Protein AF-C7PZH7-F1 (afdb_monomer)

pLDDT: mean 79.0, std 12.93, range [30.8, 89.12]

Foldseek 3Di:
DDQDEAEACEEEEAEEEEEHQEEYEANYEYEYQYEYEYNYEYEYQYEYEYNEAYEHNYEYEYNYEYEYAYEYEEAHYEAHEHYHYHEEYEYAEYEYEYAYEAEYAYEYAEYEYHEHYEHEANYEYNEYEAEEEYEYYYNYHYHHYHYHYHYDYDPHPPPPPPDD

Mean predicted aligned error: 8.9 Å

Structure (mmCIF, N/CA/C/O backbone):
data_AF-C7PZH7-F1
#
_entry.id   AF-C7PZH7-F1
#
loop_
_atom_site.group_PDB
_atom_site.id
_atom_site.type_symbol
_atom_site.label_atom_id
_atom_site.label_alt_id
_atom_site.label_comp_id
_atom_site.label_asym_id
_atom_site.label_entity_id
_atom_site.label_seq_id
_atom_site.pdbx_PDB_ins_code
_atom_site.Cartn_x
_atom_site.Cartn_y
_atom_site.Cartn_z
_atom_site.occupancy
_atom_site.B_iso_or_equiv
_atom_site.auth_seq_id
_atom_site.auth_comp_id
_atom_site.auth_asym_id
_atom_site.auth_atom_id
_atom_site.pdbx_PDB_model_num
ATOM 1 N N . MET A 1 1 ? -2.968 27.936 -6.451 1.00 41.66 1 MET A N 1
ATOM 2 C CA . MET A 1 1 ? -3.391 26.538 -6.700 1.00 41.66 1 MET A CA 1
ATOM 3 C C . MET A 1 1 ? -4.202 26.084 -5.498 1.00 41.66 1 MET A C 1
ATOM 5 O O . MET A 1 1 ? -3.746 26.272 -4.379 1.00 41.66 1 MET A O 1
ATOM 9 N N . SER A 1 2 ? -5.453 25.685 -5.730 1.00 37.72 2 SER A N 1
ATOM 10 C CA . SER A 1 2 ? -6.537 25.690 -4.737 1.00 37.72 2 SER A CA 1
ATOM 11 C C . SER A 1 2 ? -6.243 24.788 -3.532 1.00 37.72 2 SER A C 1
ATOM 13 O O . SER A 1 2 ? -6.152 23.570 -3.671 1.00 37.72 2 SER A O 1
ATOM 15 N N . ARG A 1 3 ? -6.086 25.409 -2.359 1.00 47.81 3 ARG A N 1
ATOM 16 C CA . ARG A 1 3 ? -5.985 24.765 -1.043 1.00 47.81 3 ARG A CA 1
ATOM 17 C C . ARG A 1 3 ? -7.375 24.270 -0.650 1.00 47.81 3 ARG A C 1
ATOM 19 O O . ARG A 1 3 ? -8.141 24.992 -0.018 1.00 47.81 3 ARG A O 1
ATOM 26 N N . ARG A 1 4 ? -7.770 23.107 -1.159 1.00 57.66 4 ARG A N 1
ATOM 27 C CA . ARG A 1 4 ? -9.041 22.478 -0.797 1.00 57.66 4 ARG A CA 1
ATOM 28 C C . ARG A 1 4 ? -8.786 21.052 -0.363 1.00 57.66 4 ARG A C 1
ATOM 30 O O . ARG A 1 4 ? -8.184 20.269 -1.097 1.00 57.66 4 ARG A O 1
ATOM 37 N N . SER A 1 5 ? -9.288 20.733 0.820 1.00 66.81 5 SER A N 1
ATOM 38 C CA . SER A 1 5 ? -9.473 19.363 1.256 1.00 66.81 5 SER A CA 1
ATOM 39 C C . SER A 1 5 ? -10.361 18.624 0.254 1.00 66.81 5 SER A C 1
ATOM 41 O O . SER A 1 5 ? -11.363 19.153 -0.234 1.00 66.81 5 SER A O 1
ATOM 43 N N . VAL A 1 6 ? -9.969 17.402 -0.097 1.00 79.50 6 VAL A N 1
ATOM 44 C CA . VAL A 1 6 ? -10.745 16.560 -1.012 1.00 79.50 6 VAL A CA 1
ATOM 45 C C . VAL A 1 6 ? -11.550 15.578 -0.186 1.00 79.50 6 VAL A C 1
ATOM 47 O O . VAL A 1 6 ? -10.983 14.808 0.585 1.00 79.50 6 VAL A O 1
ATOM 50 N N . LEU A 1 7 ? -12.871 15.609 -0.343 1.00 79.81 7 LEU A N 1
ATOM 51 C CA . LEU A 1 7 ? -13.787 14.657 0.270 1.00 79.81 7 LEU A CA 1
ATOM 52 C C . LEU A 1 7 ? -14.586 13.962 -0.829 1.00 79.81 7 LEU A C 1
ATOM 54 O O . LEU A 1 7 ? -15.381 14.591 -1.523 1.00 79.81 7 LEU A O 1
ATOM 58 N N . CYS A 1 8 ? -14.395 12.654 -0.967 1.00 79.31 8 CYS A N 1
ATOM 59 C CA . CYS A 1 8 ? -15.161 11.836 -1.898 1.00 79.31 8 CYS A CA 1
ATOM 60 C C . CYS A 1 8 ? -15.894 10.734 -1.130 1.00 79.31 8 CYS A C 1
ATOM 62 O O . CYS A 1 8 ? -15.265 9.818 -0.603 1.00 79.31 8 CYS A O 1
ATOM 64 N N . GLY A 1 9 ? -17.226 10.810 -1.064 1.00 75.00 9 GLY A N 1
ATOM 65 C CA . GLY A 1 9 ? -18.054 9.790 -0.403 1.00 75.00 9 GLY A CA 1
ATOM 66 C C . GLY A 1 9 ? -18.329 8.548 -1.262 1.00 75.00 9 GLY A C 1
ATOM 67 O O . GLY A 1 9 ? -18.602 7.484 -0.721 1.00 75.00 9 GLY A O 1
ATOM 68 N N . GLY A 1 10 ? -18.231 8.670 -2.590 1.00 77.75 10 GLY A N 1
ATOM 69 C CA . GLY A 1 10 ? -18.523 7.600 -3.550 1.00 77.75 10 GLY A CA 1
ATOM 70 C C . GLY A 1 10 ? -17.286 7.002 -4.223 1.00 77.75 10 GLY A C 1
ATOM 71 O O . GLY A 1 10 ? -16.144 7.347 -3.908 1.00 77.75 10 GLY A O 1
ATOM 72 N N . ALA A 1 11 ? -17.520 6.101 -5.182 1.00 81.56 11 ALA A N 1
ATOM 73 C CA . ALA A 1 11 ? -16.445 5.537 -5.990 1.00 81.56 11 ALA A CA 1
ATOM 74 C C . ALA A 1 11 ? -15.759 6.635 -6.817 1.00 81.56 11 ALA A C 1
ATOM 76 O O . ALA A 1 11 ? -16.418 7.377 -7.541 1.00 81.56 11 ALA A O 1
ATOM 77 N N . SER A 1 12 ? -14.436 6.730 -6.713 1.00 84.00 12 SER A N 1
ATOM 78 C CA . SER A 1 12 ? -13.643 7.784 -7.347 1.00 84.00 12 SER A CA 1
ATOM 79 C C . SER A 1 12 ? -12.548 7.176 -8.216 1.00 84.00 12 SER A C 1
ATOM 81 O O . SER A 1 12 ? -11.882 6.215 -7.825 1.00 84.00 12 SER A O 1
ATOM 83 N N . ARG A 1 13 ? -12.359 7.716 -9.423 1.00 83.81 13 ARG A N 1
ATOM 84 C CA . ARG A 1 13 ? -11.309 7.276 -10.349 1.00 83.81 13 ARG A CA 1
ATOM 85 C C . ARG A 1 13 ? -10.499 8.474 -10.817 1.00 83.81 13 ARG A C 1
ATOM 87 O O . ARG A 1 13 ? -11.061 9.422 -11.352 1.00 83.81 13 ARG A O 1
ATOM 94 N N . PHE A 1 14 ? -9.185 8.385 -10.661 1.00 82.75 14 PHE A N 1
ATOM 95 C CA . PHE A 1 14 ? -8.230 9.403 -11.077 1.00 82.75 14 PHE A CA 1
ATOM 96 C C . PHE A 1 14 ? -7.272 8.796 -12.106 1.00 82.75 14 PHE A C 1
ATOM 98 O O . PHE A 1 14 ? -6.538 7.846 -11.820 1.00 82.75 14 PHE A O 1
ATOM 105 N N . GLY A 1 15 ? -7.347 9.313 -13.334 1.00 62.91 15 GLY A N 1
ATOM 106 C CA . GLY A 1 15 ? -6.716 8.735 -14.525 1.00 62.91 15 GLY A CA 1
ATOM 107 C C . GLY A 1 15 ? -5.343 9.300 -14.903 1.00 62.91 15 GLY A C 1
ATOM 108 O O . GLY A 1 15 ? -4.768 8.855 -15.890 1.00 62.91 15 GLY A O 1
ATOM 109 N N . SER A 1 16 ? -4.807 10.267 -14.156 1.00 76.75 16 SER A N 1
ATOM 110 C CA . SER A 1 16 ? -3.619 11.051 -14.541 1.00 76.75 16 SER A CA 1
ATOM 111 C C . SER A 1 16 ? -2.827 11.512 -13.312 1.00 76.75 16 SER A C 1
ATOM 113 O O . SER A 1 16 ? -3.164 11.132 -12.188 1.00 76.75 16 SER A O 1
ATOM 115 N N . ALA A 1 17 ? -1.788 12.333 -13.519 1.00 79.12 17 ALA A N 1
ATOM 116 C CA . ALA A 1 17 ? -1.043 12.972 -12.436 1.00 79.12 17 ALA A CA 1
ATOM 117 C C . ALA A 1 17 ? -1.989 13.784 -11.530 1.00 79.12 17 ALA A C 1
ATOM 119 O O . ALA A 1 17 ? -2.565 14.779 -11.966 1.00 79.12 17 ALA A O 1
ATOM 120 N N . SER A 1 18 ? -2.176 13.341 -10.289 1.00 82.75 18 SER A N 1
ATOM 121 C CA . SER A 1 18 ? -3.079 13.957 -9.312 1.00 82.75 18 SER A CA 1
ATOM 122 C C . SER A 1 18 ? -2.276 14.437 -8.108 1.00 82.75 18 SER A C 1
ATOM 124 O O . SER A 1 18 ? -1.480 13.678 -7.561 1.00 82.75 18 SER A O 1
ATOM 126 N N . ARG A 1 19 ? -2.472 15.691 -7.690 1.00 82.31 19 ARG A N 1
ATOM 127 C CA . ARG A 1 19 ? -1.805 16.269 -6.516 1.00 82.31 19 ARG A CA 1
ATOM 128 C C . ARG A 1 19 ? -2.828 16.787 -5.516 1.00 82.31 19 ARG A C 1
ATOM 130 O O . ARG A 1 19 ? -3.710 17.560 -5.884 1.00 82.31 19 ARG A O 1
ATOM 137 N N . PHE A 1 20 ? -2.661 16.408 -4.256 1.00 82.69 20 PHE A N 1
ATOM 138 C CA . PHE A 1 20 ? -3.516 16.805 -3.147 1.00 82.69 20 PHE A CA 1
ATOM 139 C C . PHE A 1 20 ? -2.659 17.428 -2.039 1.00 82.69 20 PHE A C 1
ATOM 141 O O . PHE A 1 20 ? -1.818 16.754 -1.452 1.00 82.69 20 PHE A O 1
ATOM 148 N N . GLY A 1 21 ? -2.825 18.728 -1.782 1.00 72.31 21 GLY A N 1
ATOM 149 C CA . GLY A 1 21 ? -1.894 19.497 -0.940 1.00 72.31 21 GLY A CA 1
ATOM 150 C C . GLY A 1 21 ? -2.185 19.499 0.565 1.00 72.31 21 GLY A C 1
ATOM 151 O O . GLY A 1 21 ? -1.267 19.697 1.350 1.00 72.31 21 GLY A O 1
ATOM 152 N N . GLU A 1 22 ? -3.434 19.280 0.977 1.00 79.06 22 GLU A N 1
ATOM 153 C CA . GLU A 1 22 ? -3.841 19.272 2.391 1.00 79.06 22 GLU A CA 1
ATOM 154 C C . GLU A 1 22 ? -4.405 17.892 2.770 1.00 79.06 22 GLU A C 1
ATOM 156 O O . GLU A 1 22 ? -3.819 16.863 2.436 1.00 79.06 22 GLU A O 1
ATOM 161 N N . ALA A 1 23 ? -5.550 17.844 3.452 1.00 82.75 23 ALA A N 1
ATOM 162 C CA . ALA A 1 23 ? -6.200 16.605 3.834 1.00 82.75 23 ALA A CA 1
ATOM 163 C C . ALA A 1 23 ? -7.041 16.023 2.687 1.00 82.75 23 ALA A C 1
ATOM 165 O O . ALA A 1 23 ? -7.869 16.715 2.090 1.00 82.75 23 ALA A O 1
ATOM 166 N N . SER A 1 24 ? -6.881 14.729 2.424 1.00 85.88 24 SER A N 1
ATOM 167 C CA . SER A 1 24 ? -7.692 13.985 1.454 1.00 85.88 24 SER A CA 1
ATOM 168 C C . SER A 1 24 ? -8.425 12.843 2.140 1.00 85.88 24 SER A C 1
ATOM 170 O O . SER A 1 24 ? -7.816 12.048 2.851 1.00 85.88 24 SER A O 1
ATOM 172 N N . ARG A 1 25 ? -9.738 12.742 1.941 1.00 85.38 25 ARG A N 1
ATOM 173 C CA . ARG A 1 25 ? -10.591 11.695 2.506 1.00 85.38 25 ARG A CA 1
ATOM 174 C C . ARG A 1 25 ? -11.425 11.033 1.415 1.00 85.38 25 ARG A C 1
ATOM 176 O O . ARG A 1 25 ? -12.250 11.675 0.770 1.00 85.38 25 ARG A O 1
ATOM 183 N N . PHE A 1 26 ? -11.261 9.724 1.275 1.00 84.56 26 PHE A N 1
ATOM 184 C CA . PHE A 1 26 ? -12.022 8.887 0.356 1.00 84.56 26 PHE A CA 1
ATOM 185 C C . PHE A 1 26 ? -12.819 7.847 1.151 1.00 84.56 26 PHE A C 1
ATOM 187 O O . PHE A 1 26 ? -12.252 6.935 1.748 1.00 84.56 26 PHE A O 1
ATOM 194 N N . GLY A 1 27 ? -14.140 7.998 1.203 1.00 78.31 27 GLY A N 1
ATOM 195 C CA . GLY A 1 27 ? -15.035 7.059 1.885 1.00 78.31 27 GLY A CA 1
ATOM 196 C C . GLY A 1 27 ? -15.346 5.817 1.047 1.00 78.31 27 GLY A C 1
ATOM 197 O O . GLY A 1 27 ? -15.455 4.723 1.591 1.00 78.31 27 GLY A O 1
ATOM 198 N N . GLY A 1 28 ? -15.446 5.983 -0.275 1.00 80.88 28 GLY A N 1
ATOM 199 C CA . GLY A 1 28 ? -15.766 4.912 -1.219 1.00 80.88 28 GLY A CA 1
ATOM 200 C C . GLY A 1 28 ? -14.545 4.218 -1.825 1.00 80.88 28 GLY A C 1
ATOM 201 O O . GLY A 1 28 ? -13.405 4.416 -1.407 1.00 80.88 28 GLY A O 1
ATOM 202 N N . ALA A 1 29 ? -14.794 3.385 -2.840 1.00 84.44 29 ALA A N 1
ATOM 203 C CA . ALA A 1 29 ? -13.730 2.724 -3.587 1.00 84.44 29 ALA A CA 1
ATOM 204 C C . ALA A 1 29 ? -12.953 3.731 -4.450 1.00 84.44 29 ALA A C 1
ATOM 206 O O . ALA A 1 29 ? -13.534 4.383 -5.318 1.00 84.44 29 ALA A O 1
ATOM 207 N N . SER A 1 30 ? -11.639 3.816 -4.266 1.00 86.56 30 SER A N 1
ATOM 208 C CA . SER A 1 30 ? -10.789 4.769 -4.983 1.00 86.56 30 SER A CA 1
ATOM 209 C C . SER A 1 30 ? -9.786 4.061 -5.876 1.00 86.56 30 SER A C 1
ATOM 211 O O . SER A 1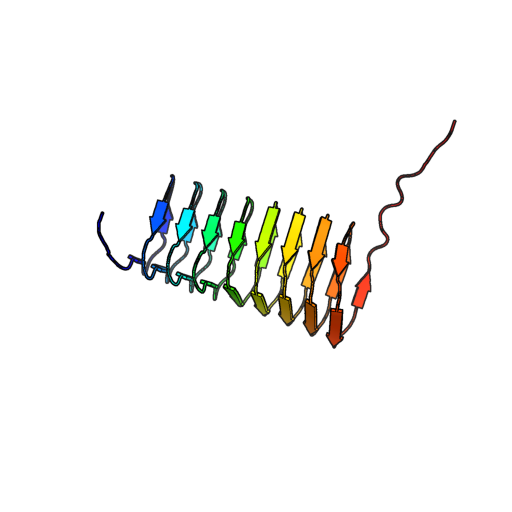 30 ? -9.097 3.130 -5.458 1.00 86.56 30 SER A O 1
ATOM 213 N N . ARG A 1 31 ? -9.664 4.510 -7.126 1.00 87.38 31 ARG A N 1
ATOM 214 C CA . ARG A 1 31 ? -8.652 4.008 -8.057 1.00 87.38 31 ARG A CA 1
ATOM 215 C C . ARG A 1 31 ? -7.827 5.145 -8.638 1.00 87.38 31 ARG A C 1
ATOM 217 O O . ARG A 1 31 ? -8.369 6.035 -9.282 1.00 87.38 31 ARG A O 1
ATOM 224 N N . PHE A 1 32 ? -6.517 5.027 -8.496 1.00 86.12 32 PHE A N 1
ATOM 225 C CA . PHE A 1 32 ? -5.520 5.920 -9.066 1.00 86.12 32 PHE A CA 1
ATOM 226 C C . PHE A 1 32 ? -4.685 5.122 -10.065 1.00 86.12 32 PHE A C 1
ATOM 228 O O . PHE A 1 32 ? -4.038 4.145 -9.689 1.00 86.12 32 PHE A O 1
ATOM 235 N N . SER A 1 33 ? -4.738 5.470 -11.349 1.00 82.31 33 SER A N 1
ATOM 236 C CA . SER A 1 33 ? -3.943 4.797 -12.390 1.00 82.31 33 SER A CA 1
ATOM 237 C C . SER A 1 33 ? -2.724 5.596 -12.851 1.00 82.31 33 SER A C 1
ATOM 239 O O . SER A 1 33 ? -1.896 5.035 -13.558 1.00 82.31 33 SER A O 1
ATOM 241 N N . GLY A 1 34 ? -2.598 6.863 -12.443 1.00 82.50 34 GLY A N 1
ATOM 242 C CA . GLY A 1 34 ? -1.454 7.731 -12.739 1.00 82.50 34 GLY A CA 1
ATOM 243 C C . GLY A 1 34 ? -0.594 8.048 -11.513 1.00 82.50 34 GLY A C 1
ATOM 244 O O . GLY A 1 34 ? -0.807 7.497 -10.430 1.00 82.50 34 GLY A O 1
ATOM 245 N N . ALA A 1 35 ? 0.370 8.957 -11.693 1.00 84.06 35 ALA A N 1
ATOM 246 C CA . ALA A 1 35 ? 1.170 9.482 -10.590 1.00 84.06 35 ALA A CA 1
ATOM 247 C C . ALA A 1 35 ? 0.267 10.206 -9.576 1.00 84.06 35 ALA A C 1
ATOM 249 O O . AL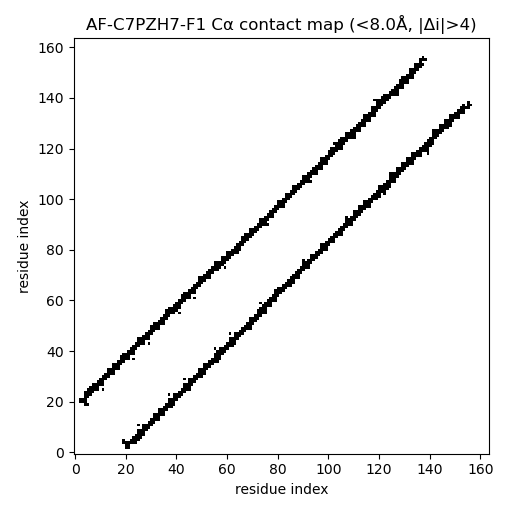A A 1 35 ? -0.564 11.020 -9.965 1.00 84.06 35 ALA A O 1
ATOM 250 N N . SER A 1 36 ? 0.386 9.906 -8.289 1.00 86.00 36 SER A N 1
ATOM 251 C CA . SER A 1 36 ? -0.442 10.523 -7.248 1.00 86.00 36 SER A CA 1
ATOM 252 C C . SER A 1 36 ? 0.434 11.044 -6.122 1.00 86.00 36 SER A C 1
ATOM 254 O O . SER A 1 36 ? 1.263 10.312 -5.595 1.00 86.00 36 SER A O 1
ATOM 256 N N . GLU A 1 37 ? 0.252 12.300 -5.744 1.00 86.25 37 GLU A N 1
ATOM 257 C CA . GLU A 1 37 ? 1.016 12.932 -4.673 1.00 86.25 37 GLU A CA 1
ATOM 258 C C . GLU A 1 37 ? 0.064 13.509 -3.631 1.00 86.25 37 GLU A C 1
ATOM 260 O O . GLU A 1 37 ? -0.838 14.285 -3.953 1.00 86.25 37 GLU A O 1
ATOM 265 N N . PHE A 1 38 ? 0.280 13.128 -2.379 1.00 85.56 38 PHE A N 1
ATOM 266 C CA . PHE A 1 38 ? -0.476 13.584 -1.228 1.00 85.56 38 PHE A CA 1
ATOM 267 C C . PHE A 1 38 ? 0.487 14.273 -0.262 1.00 85.56 38 PHE A C 1
ATOM 269 O O . PHE A 1 38 ? 1.298 13.621 0.396 1.00 85.56 38 PHE A O 1
ATOM 276 N N . GLY A 1 39 ? 0.423 15.602 -0.211 1.00 80.94 39 GLY A N 1
ATOM 277 C CA . GLY A 1 39 ? 1.274 16.429 0.644 1.00 80.94 39 GLY A CA 1
ATOM 278 C C . GLY A 1 39 ? 0.820 16.463 2.104 1.00 80.94 39 GLY A C 1
ATOM 279 O O . GLY A 1 39 ? 1.655 16.593 2.992 1.00 80.94 39 GLY A O 1
ATOM 280 N N . GLY A 1 40 ? -0.482 16.307 2.360 1.00 82.44 40 GLY A N 1
ATOM 281 C CA . GLY A 1 40 ? -1.045 16.262 3.710 1.00 82.44 40 GLY A CA 1
ATOM 282 C C . GLY A 1 40 ? -1.649 14.906 4.078 1.00 82.44 40 GLY A C 1
ATOM 283 O O . GLY A 1 40 ? -1.434 13.889 3.411 1.00 82.44 40 GLY A O 1
ATOM 284 N N . ALA A 1 41 ? -2.407 14.887 5.177 1.00 84.50 41 ALA A N 1
ATOM 285 C CA . ALA A 1 41 ? -2.981 13.660 5.717 1.00 84.50 41 ALA A CA 1
ATOM 286 C C . ALA A 1 41 ? -3.976 13.013 4.740 1.00 84.50 41 ALA A C 1
ATOM 288 O O . ALA A 1 41 ? -4.889 13.665 4.231 1.00 84.50 41 ALA A O 1
ATOM 289 N N . SER A 1 42 ? -3.837 11.711 4.511 1.00 85.88 42 SER A N 1
ATOM 290 C CA . SER A 1 42 ? -4.683 10.972 3.571 1.00 85.88 42 SER A CA 1
ATOM 291 C C . SER A 1 42 ? -5.431 9.853 4.271 1.00 85.88 42 SER A C 1
ATOM 293 O O . SER A 1 42 ? -4.832 9.035 4.956 1.00 85.88 42 SER A O 1
ATOM 295 N N . PHE A 1 43 ? -6.746 9.782 4.089 1.00 85.12 43 PHE A N 1
ATOM 296 C CA . PHE A 1 43 ? -7.583 8.720 4.635 1.00 85.12 43 PHE A CA 1
ATOM 297 C C . PHE A 1 43 ? -8.392 8.048 3.528 1.00 85.12 43 PHE A C 1
ATOM 299 O O . PHE A 1 43 ? -9.071 8.718 2.754 1.00 85.12 43 PHE A O 1
ATOM 306 N N . SER A 1 44 ? -8.361 6.719 3.477 1.00 84.56 44 SER A N 1
ATOM 307 C CA . SER A 1 44 ? -9.259 5.916 2.644 1.00 84.56 44 SER A CA 1
ATOM 308 C C . SER A 1 44 ? -9.990 4.891 3.501 1.00 84.56 44 SER A C 1
ATOM 310 O O . SER A 1 44 ? -9.358 3.991 4.044 1.00 84.56 44 SER A O 1
ATOM 312 N N . GLY A 1 45 ? -11.311 5.006 3.620 1.00 81.75 45 GLY A N 1
ATOM 313 C CA . GLY A 1 45 ? -12.136 4.030 4.340 1.00 81.75 45 GLY A CA 1
ATOM 314 C C . GLY A 1 45 ? -12.489 2.806 3.493 1.00 81.75 45 GLY A C 1
ATOM 315 O O . GLY A 1 45 ? -12.581 1.700 4.018 1.00 81.75 45 GLY A O 1
ATOM 316 N N . GLY A 1 46 ? -12.654 3.001 2.183 1.00 83.88 46 GLY A N 1
ATOM 317 C CA . GLY A 1 46 ? -13.020 1.953 1.234 1.00 83.88 46 GLY A CA 1
ATOM 318 C C . GLY A 1 46 ? -11.828 1.217 0.617 1.00 83.88 46 GLY A C 1
ATOM 319 O O . GLY A 1 46 ? -10.678 1.355 1.037 1.00 83.88 46 GLY A O 1
ATOM 320 N N . ALA A 1 47 ? -12.116 0.418 -0.413 1.00 85.31 47 ALA A N 1
ATOM 321 C CA . ALA A 1 47 ? -11.085 -0.273 -1.175 1.00 85.31 47 ALA A CA 1
ATOM 322 C C . ALA A 1 47 ? -10.290 0.711 -2.048 1.00 85.31 47 ALA A C 1
ATOM 324 O O . ALA A 1 47 ? -10.875 1.413 -2.874 1.00 85.31 47 ALA A O 1
ATOM 325 N N . SER A 1 48 ? -8.964 0.724 -1.921 1.00 87.31 48 SER A N 1
ATOM 326 C CA . SER A 1 48 ? -8.103 1.664 -2.649 1.00 87.31 48 SER A CA 1
ATOM 327 C C . SER A 1 48 ? -7.094 0.944 -3.534 1.00 87.31 48 SER A C 1
ATOM 329 O O . SER A 1 48 ? -6.366 0.060 -3.086 1.00 87.31 48 SER A O 1
ATOM 331 N N . ARG A 1 49 ? -7.005 1.328 -4.810 1.00 88.06 49 ARG A N 1
ATOM 332 C CA . ARG A 1 49 ? -6.033 0.770 -5.757 1.00 88.06 49 ARG A CA 1
ATOM 333 C C . ARG A 1 49 ? -5.186 1.858 -6.395 1.00 88.06 49 ARG A C 1
ATOM 335 O O . ARG A 1 49 ? -5.716 2.759 -7.032 1.00 88.06 49 ARG A O 1
ATOM 342 N N . PHE A 1 50 ? -3.877 1.680 -6.322 1.00 86.88 50 PHE A N 1
ATOM 343 C CA . PHE A 1 50 ? -2.873 2.567 -6.891 1.00 86.88 50 PHE A CA 1
ATOM 344 C C . PHE A 1 50 ? -2.029 1.778 -7.890 1.00 86.88 50 PHE A C 1
ATOM 346 O O . PHE A 1 50 ? -1.352 0.810 -7.535 1.00 86.88 50 PHE A O 1
ATOM 353 N N . GLY A 1 51 ? -2.155 2.147 -9.160 1.00 82.81 51 GLY A N 1
ATOM 354 C CA . GLY A 1 51 ? -1.491 1.496 -10.284 1.00 82.81 51 GLY A CA 1
ATOM 355 C C . GLY A 1 51 ? -0.162 2.130 -10.685 1.00 82.81 51 GLY A C 1
ATOM 356 O O . GLY A 1 51 ? 0.632 1.452 -11.325 1.00 82.81 51 GLY A O 1
ATOM 357 N N . GLY A 1 52 ? 0.069 3.393 -10.317 1.00 83.25 52 GLY A N 1
ATOM 358 C CA . GLY A 1 52 ? 1.253 4.171 -10.688 1.00 83.25 52 GLY A CA 1
ATOM 359 C C . GLY A 1 52 ? 2.072 4.636 -9.484 1.00 83.25 52 GLY A C 1
ATOM 360 O O . GLY A 1 52 ? 1.836 4.203 -8.353 1.00 83.25 52 GLY A O 1
ATOM 361 N N . ALA A 1 53 ? 3.028 5.534 -9.743 1.00 85.81 53 ALA A N 1
ATOM 362 C CA . ALA A 1 53 ? 3.861 6.132 -8.706 1.00 85.81 53 ALA A CA 1
ATOM 363 C C . ALA A 1 53 ? 3.000 6.903 -7.691 1.00 85.81 53 ALA A C 1
ATOM 365 O O . ALA A 1 53 ? 2.204 7.751 -8.086 1.00 85.81 53 ALA A O 1
ATOM 366 N N . SER A 1 54 ? 3.122 6.606 -6.402 1.00 87.75 54 SER A N 1
ATOM 367 C CA . SER A 1 54 ? 2.317 7.237 -5.354 1.00 87.75 54 SER A CA 1
ATOM 368 C C . SER A 1 54 ? 3.213 7.742 -4.230 1.00 87.75 54 SER A C 1
ATOM 370 O O . SER A 1 54 ? 3.984 6.966 -3.681 1.00 87.75 54 SER A O 1
ATOM 372 N N . ARG A 1 55 ? 3.112 9.019 -3.865 1.00 88.62 55 ARG A N 1
ATOM 373 C CA . ARG A 1 55 ? 3.892 9.614 -2.773 1.00 88.62 55 ARG A CA 1
ATOM 374 C C . ARG A 1 55 ? 2.970 10.203 -1.721 1.00 88.62 55 ARG A C 1
ATOM 376 O O . ARG A 1 55 ? 2.083 10.990 -2.045 1.00 88.62 55 ARG A O 1
ATOM 383 N N . PHE A 1 56 ? 3.215 9.844 -0.470 1.00 87.06 56 PHE A N 1
ATOM 384 C CA . PHE A 1 56 ? 2.472 10.301 0.693 1.00 87.06 56 PHE A CA 1
ATOM 385 C C . PHE A 1 56 ? 3.440 10.954 1.679 1.00 87.06 56 PHE A C 1
ATOM 387 O O . PHE A 1 56 ? 4.179 10.269 2.387 1.00 87.06 56 PHE A O 1
ATOM 394 N N . GLY A 1 57 ? 3.464 12.287 1.686 1.00 82.06 57 GLY A N 1
ATOM 395 C CA . GLY A 1 57 ? 4.343 13.075 2.553 1.00 82.06 57 GLY A CA 1
ATOM 396 C C . GLY A 1 57 ? 3.841 13.189 3.993 1.00 82.06 57 GLY A C 1
ATOM 397 O O . GLY A 1 57 ? 4.650 13.336 4.901 1.00 82.06 57 GLY A O 1
ATOM 398 N N . GLY A 1 58 ? 2.525 13.101 4.204 1.00 82.06 58 GLY A N 1
ATOM 399 C CA . GLY A 1 58 ? 1.900 13.134 5.527 1.00 82.06 58 GLY A CA 1
ATOM 400 C C . GLY A 1 58 ? 1.363 11.778 5.989 1.00 82.06 58 GLY A C 1
ATOM 401 O O . GLY A 1 58 ? 1.391 10.785 5.255 1.00 82.06 58 GLY A O 1
ATOM 402 N N . ALA A 1 59 ? 0.799 11.762 7.200 1.00 85.31 59 ALA A N 1
ATOM 403 C CA . ALA A 1 59 ? 0.181 10.578 7.787 1.00 85.31 59 ALA A CA 1
ATOM 404 C C . ALA A 1 59 ? -0.934 10.015 6.892 1.00 85.31 59 ALA A C 1
ATOM 406 O O . ALA A 1 59 ? -1.904 10.700 6.547 1.00 85.31 59 ALA A O 1
ATOM 407 N N . SER A 1 60 ? -0.801 8.744 6.521 1.00 87.62 60 SER A N 1
ATOM 408 C CA . SER A 1 60 ? -1.718 8.078 5.599 1.00 87.62 60 SER A CA 1
ATOM 409 C C . SER A 1 60 ? -2.399 6.890 6.252 1.00 87.62 60 SER A C 1
ATOM 411 O O . SER A 1 60 ? -1.735 5.990 6.751 1.00 87.62 60 SER A O 1
ATOM 413 N N . ARG A 1 61 ? -3.732 6.845 6.229 1.00 88.25 61 ARG A N 1
ATOM 414 C CA . ARG A 1 61 ? -4.523 5.769 6.828 1.00 88.25 61 ARG A CA 1
ATOM 415 C C . ARG A 1 61 ? -5.452 5.110 5.816 1.00 88.25 61 ARG A C 1
ATOM 417 O O . ARG A 1 61 ? -6.285 5.770 5.202 1.00 88.25 61 ARG A O 1
ATOM 424 N N . PHE A 1 62 ? -5.362 3.791 5.696 1.00 87.38 62 PHE A N 1
ATOM 425 C CA . PHE A 1 62 ? -6.231 2.996 4.832 1.00 87.38 62 PHE A CA 1
ATOM 426 C C . PHE A 1 62 ? -6.975 1.967 5.680 1.00 87.38 62 PHE A C 1
ATOM 428 O O . PHE A 1 62 ? -6.342 1.150 6.334 1.00 87.38 62 PHE A O 1
ATOM 435 N N . GLY A 1 63 ? -8.303 2.048 5.716 1.00 82.00 63 GLY A N 1
ATOM 436 C CA . GLY A 1 63 ? -9.177 1.172 6.499 1.00 82.00 63 GLY A CA 1
ATOM 437 C C . GLY A 1 63 ? -9.658 -0.075 5.753 1.00 82.00 63 GLY A C 1
ATOM 438 O O . GLY A 1 63 ? -10.044 -1.053 6.386 1.00 82.00 63 GLY A O 1
ATOM 439 N N . GLY A 1 64 ? -9.666 -0.023 4.419 1.00 81.75 64 GLY A N 1
ATOM 440 C CA . GLY A 1 64 ? -10.180 -1.081 3.556 1.00 81.75 64 GLY A CA 1
ATOM 441 C C . GLY A 1 64 ? -9.101 -1.807 2.753 1.00 81.75 64 GLY A C 1
ATOM 442 O O . GLY A 1 64 ? -7.911 -1.480 2.794 1.00 81.75 64 GLY A O 1
ATOM 443 N N . ALA A 1 65 ? -9.544 -2.787 1.957 1.00 84.00 65 ALA A N 1
ATOM 444 C CA . ALA A 1 65 ? -8.663 -3.572 1.101 1.00 84.00 65 ALA A CA 1
ATOM 445 C C . ALA A 1 65 ? -7.871 -2.663 0.156 1.00 84.00 65 ALA A C 1
ATOM 447 O O . ALA A 1 65 ? -8.444 -1.953 -0.673 1.00 84.00 65 ALA A O 1
ATOM 448 N N . SER A 1 66 ? -6.548 -2.682 0.274 1.00 86.38 66 SER A N 1
ATOM 449 C CA . SER A 1 66 ? -5.709 -1.730 -0.445 1.00 86.38 66 SER A CA 1
ATOM 450 C C . SER A 1 66 ? -4.674 -2.447 -1.311 1.00 86.38 66 SER A C 1
ATOM 452 O O . SER A 1 66 ? -4.009 -3.388 -0.869 1.00 86.38 66 SER A O 1
ATOM 454 N N . ARG A 1 67 ? -4.510 -1.997 -2.562 1.00 88.12 67 ARG A N 1
ATOM 455 C CA . ARG A 1 67 ? -3.529 -2.533 -3.517 1.00 88.12 67 ARG A CA 1
ATOM 456 C C . ARG A 1 67 ? -2.607 -1.447 -4.078 1.00 88.12 67 ARG A C 1
ATOM 458 O O . ARG A 1 67 ? -3.088 -0.526 -4.726 1.00 88.12 67 ARG A O 1
ATOM 465 N N . PHE A 1 68 ? -1.299 -1.584 -3.862 1.00 87.38 68 PHE A N 1
ATOM 466 C CA . PHE A 1 68 ? -0.260 -0.812 -4.560 1.00 87.38 68 PHE A CA 1
ATOM 467 C C . PHE A 1 68 ? 0.401 -1.753 -5.567 1.00 87.38 68 PHE A C 1
ATOM 469 O O . PHE A 1 68 ? 0.682 -2.894 -5.213 1.00 87.38 68 PHE A O 1
ATOM 476 N N . SER A 1 69 ? 0.575 -1.340 -6.821 1.00 82.56 69 SER A N 1
ATOM 477 C CA . SER A 1 69 ? 1.291 -2.140 -7.833 1.00 82.56 69 SER A CA 1
ATOM 478 C C . SER A 1 69 ? 2.452 -1.400 -8.506 1.00 82.56 69 SER A C 1
ATOM 480 O O . SER A 1 69 ? 3.008 -1.916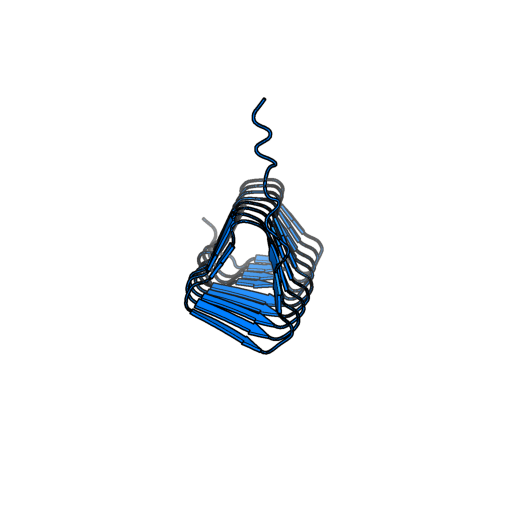 -9.469 1.00 82.56 69 SER A O 1
ATOM 482 N N . GLY A 1 70 ? 2.786 -0.196 -8.036 1.00 82.31 70 GLY A N 1
ATOM 483 C CA . GLY A 1 70 ? 3.854 0.652 -8.567 1.00 82.31 70 GLY A CA 1
ATOM 484 C C . GLY A 1 70 ? 4.727 1.230 -7.452 1.00 82.31 70 GLY A C 1
ATOM 485 O O . GLY A 1 70 ? 4.543 0.893 -6.281 1.00 82.31 70 GLY A O 1
ATOM 486 N N . ALA A 1 71 ? 5.659 2.113 -7.823 1.00 85.25 71 ALA A N 1
ATOM 487 C CA . ALA A 1 71 ? 6.536 2.804 -6.877 1.00 85.25 71 ALA A CA 1
ATOM 488 C C . ALA A 1 71 ? 5.711 3.578 -5.839 1.00 85.25 71 ALA A C 1
ATOM 490 O O . ALA A 1 71 ? 4.931 4.450 -6.210 1.00 85.25 71 ALA A O 1
ATOM 491 N N . SER A 1 72 ? 5.837 3.245 -4.558 1.00 87.50 72 SER A N 1
ATOM 492 C CA . SER A 1 72 ? 5.057 3.897 -3.503 1.00 87.50 72 SER A CA 1
ATOM 493 C C . SER A 1 72 ? 5.961 4.383 -2.378 1.00 87.50 72 SER A C 1
ATOM 495 O O . SER A 1 72 ? 6.735 3.599 -1.848 1.00 87.50 72 SER A O 1
ATOM 497 N N . GLU A 1 73 ? 5.855 5.652 -2.002 1.00 88.44 73 GLU A N 1
ATOM 498 C CA . GLU A 1 73 ? 6.638 6.253 -0.920 1.00 88.44 73 GLU A CA 1
ATOM 499 C C . GLU A 1 73 ? 5.702 6.744 0.184 1.00 88.44 73 GLU A C 1
ATOM 501 O O . GLU A 1 73 ? 4.766 7.505 -0.082 1.00 88.44 73 GLU A O 1
ATOM 506 N N . PHE A 1 74 ? 5.969 6.332 1.419 1.00 87.44 74 PHE A N 1
ATOM 507 C CA . PHE A 1 74 ? 5.223 6.730 2.608 1.00 87.44 74 PHE A CA 1
ATOM 508 C C . PHE A 1 74 ? 6.174 7.314 3.650 1.00 87.44 74 PHE A C 1
ATOM 510 O O . PHE A 1 74 ? 7.166 6.682 4.000 1.00 87.44 74 PHE A O 1
ATOM 517 N N . GLY A 1 75 ? 5.853 8.489 4.190 1.00 84.69 75 GLY A N 1
ATOM 518 C CA . GLY A 1 75 ? 6.458 8.939 5.446 1.00 84.69 75 GLY A CA 1
ATOM 519 C C . GLY A 1 75 ? 5.956 8.072 6.602 1.00 84.69 75 GLY A C 1
ATOM 520 O O . GLY A 1 75 ? 6.658 7.186 7.082 1.00 84.69 75 GLY A O 1
ATOM 521 N N . GLU A 1 76 ? 4.689 8.273 6.960 1.00 86.12 76 GLU A N 1
ATOM 522 C CA . GLU A 1 76 ? 3.971 7.492 7.970 1.00 86.12 76 GLU A CA 1
ATOM 523 C C . GLU A 1 76 ? 2.716 6.868 7.360 1.00 86.12 76 GLU A C 1
ATOM 525 O O . GLU A 1 76 ? 1.882 7.555 6.753 1.00 86.12 76 GLU A O 1
ATOM 530 N N . VAL A 1 77 ? 2.546 5.558 7.536 1.00 87.94 77 VAL A N 1
ATOM 531 C CA . VAL A 1 77 ? 1.391 4.837 7.003 1.00 87.94 77 VAL A CA 1
ATOM 532 C C . VAL A 1 77 ? 0.791 3.871 8.017 1.00 87.94 77 VAL A C 1
ATOM 534 O O . VAL A 1 77 ? 1.470 3.074 8.652 1.00 87.94 77 VAL A O 1
ATOM 537 N N . SER A 1 78 ? -0.531 3.923 8.141 1.00 88.50 78 SER A N 1
ATOM 538 C CA . SER A 1 78 ? -1.349 3.003 8.921 1.00 88.50 78 SER A CA 1
ATOM 539 C C . SER A 1 78 ? -2.332 2.272 8.006 1.00 88.50 78 SER A C 1
ATOM 541 O O . SER A 1 78 ? -3.230 2.869 7.413 1.00 88.50 78 SER A O 1
ATOM 543 N N . LEU A 1 79 ? -2.177 0.963 7.879 1.00 83.62 79 LEU A N 1
ATOM 544 C CA . LEU A 1 79 ? -2.970 0.093 7.022 1.00 83.62 79 LEU A CA 1
ATOM 545 C C . LEU A 1 79 ? -3.790 -0.863 7.893 1.00 83.62 79 LEU A C 1
ATOM 547 O O . LEU A 1 79 ? -3.252 -1.554 8.752 1.00 83.62 79 LEU A O 1
ATOM 551 N N . PHE A 1 80 ? -5.091 -0.926 7.652 1.00 82.06 80 PHE A N 1
ATOM 552 C CA . PHE A 1 80 ? -6.013 -1.851 8.298 1.00 82.06 80 PHE A CA 1
ATOM 553 C C . PHE A 1 80 ? -6.715 -2.683 7.218 1.00 82.06 80 PHE A C 1
ATOM 555 O O . PHE A 1 80 ? -7.154 -2.151 6.198 1.00 82.06 80 PHE A O 1
ATOM 562 N N . GLY A 1 81 ? -6.812 -3.993 7.439 1.00 79.75 81 GLY A N 1
ATOM 563 C CA . GLY A 1 81 ? -7.460 -4.943 6.539 1.00 79.75 81 GLY A CA 1
ATOM 564 C C . GLY A 1 81 ? -6.513 -5.647 5.560 1.00 79.75 81 GLY A C 1
ATOM 565 O O . GLY A 1 81 ? -5.300 -5.706 5.744 1.00 79.75 81 GLY A O 1
ATOM 566 N N . GLY A 1 82 ? -7.097 -6.252 4.522 1.00 75.25 82 GLY A N 1
ATOM 567 C CA . GLY A 1 82 ? -6.362 -7.033 3.525 1.00 75.25 82 GLY A CA 1
ATOM 568 C C . GLY A 1 82 ? -5.477 -6.165 2.627 1.00 75.25 82 GLY A C 1
ATOM 569 O O . GLY A 1 82 ? -5.968 -5.237 1.977 1.00 75.25 82 GLY A O 1
ATOM 570 N N . ARG A 1 83 ? -4.183 -6.482 2.536 1.00 83.56 83 ARG A N 1
ATOM 571 C CA . ARG A 1 83 ? -3.208 -5.678 1.796 1.00 83.56 83 ARG A CA 1
ATOM 572 C C . ARG A 1 83 ? -2.448 -6.460 0.739 1.00 83.56 83 ARG A C 1
ATOM 574 O O . ARG A 1 83 ? -1.916 -7.535 0.989 1.00 83.56 83 ARG A O 1
ATOM 581 N N . LEU A 1 84 ? -2.309 -5.824 -0.421 1.00 80.00 84 LEU A N 1
ATOM 582 C CA . LEU A 1 84 ? -1.355 -6.191 -1.461 1.00 80.00 84 LEU A CA 1
ATOM 583 C C . LEU A 1 84 ? -0.459 -4.991 -1.784 1.00 80.00 84 LEU A C 1
ATOM 585 O O . LEU A 1 84 ? -0.938 -3.946 -2.231 1.00 80.00 84 LEU A O 1
ATOM 589 N N . VAL A 1 85 ? 0.837 -5.132 -1.553 1.00 81.81 85 VAL A N 1
ATOM 590 C CA . VAL A 1 85 ? 1.870 -4.201 -2.008 1.00 81.81 85 VAL A CA 1
ATOM 591 C C . VAL A 1 85 ? 2.738 -4.966 -2.990 1.00 81.81 85 VAL A C 1
ATOM 593 O O . VAL A 1 85 ? 3.398 -5.931 -2.625 1.00 81.81 85 VAL A O 1
ATOM 596 N N . GLY A 1 86 ? 2.651 -4.593 -4.259 1.00 73.19 86 GLY A N 1
ATOM 597 C CA . GLY A 1 86 ? 3.473 -5.120 -5.334 1.00 73.19 86 GLY A CA 1
ATOM 598 C C . GLY A 1 86 ? 4.319 -4.003 -5.928 1.00 73.19 86 GLY A C 1
ATOM 599 O O . GLY A 1 86 ? 3.799 -2.923 -6.200 1.00 73.19 86 GLY A O 1
ATOM 600 N N . GLY A 1 87 ? 5.598 -4.277 -6.161 1.00 80.00 87 GLY A N 1
ATOM 601 C CA . GLY A 1 87 ? 6.521 -3.344 -6.807 1.00 80.00 87 GLY A CA 1
ATOM 602 C C . GLY A 1 87 ? 7.577 -2.816 -5.844 1.00 80.00 87 GLY A C 1
ATOM 603 O O . GLY A 1 87 ? 7.998 -3.532 -4.939 1.00 80.00 87 GLY A O 1
ATOM 604 N N . ALA A 1 88 ? 8.035 -1.586 -6.083 1.00 81.44 88 ALA A N 1
ATOM 605 C CA . ALA A 1 88 ? 8.972 -0.904 -5.203 1.00 81.44 88 ALA A CA 1
ATOM 606 C C . ALA A 1 88 ? 8.197 -0.075 -4.173 1.00 81.44 88 ALA A C 1
ATOM 608 O O . ALA A 1 88 ? 7.329 0.710 -4.555 1.00 81.44 88 ALA A O 1
ATOM 609 N N . SER A 1 89 ? 8.446 -0.237 -2.880 1.00 84.25 89 SER A N 1
ATOM 610 C CA . SER A 1 89 ? 7.785 0.592 -1.866 1.00 84.25 89 SER A CA 1
ATOM 611 C C . SER A 1 89 ? 8.735 0.977 -0.752 1.00 84.25 89 SER A C 1
ATOM 613 O O . SER A 1 89 ? 9.443 0.124 -0.233 1.00 84.25 89 SER A O 1
ATOM 615 N N . THR A 1 90 ? 8.739 2.248 -0.371 1.00 85.62 90 THR A N 1
ATOM 616 C CA . THR A 1 90 ? 9.512 2.756 0.759 1.00 85.62 90 THR A CA 1
ATOM 617 C C . THR A 1 90 ? 8.569 3.335 1.803 1.00 85.62 90 THR A C 1
ATOM 619 O O . THR A 1 90 ? 7.635 4.065 1.472 1.00 85.62 90 THR A O 1
ATOM 622 N N . ALA A 1 91 ? 8.774 2.978 3.065 1.00 85.12 91 ALA A N 1
ATOM 623 C CA . ALA A 1 91 ? 8.038 3.533 4.191 1.00 85.12 91 ALA A CA 1
ATOM 624 C C . ALA A 1 91 ? 9.015 3.985 5.283 1.00 85.12 91 ALA A C 1
ATOM 626 O O . ALA A 1 91 ? 10.003 3.304 5.546 1.00 85.12 91 ALA A O 1
ATOM 627 N N . GLY A 1 92 ? 8.750 5.114 5.931 1.00 85.75 92 GLY A N 1
ATOM 628 C CA . GLY A 1 92 ? 9.400 5.433 7.199 1.00 85.75 92 GLY A CA 1
ATOM 629 C C . GLY A 1 92 ? 8.832 4.523 8.284 1.00 85.75 92 GLY A C 1
ATOM 630 O O . GLY A 1 92 ? 9.371 3.455 8.586 1.00 85.75 92 GLY A O 1
ATOM 631 N N . GLU A 1 93 ? 7.672 4.907 8.798 1.00 85.19 93 GLU A N 1
ATOM 632 C CA . GLU A 1 93 ? 6.926 4.109 9.765 1.00 85.19 93 GLU A CA 1
ATOM 633 C C . GLU A 1 93 ? 5.696 3.481 9.114 1.00 85.19 93 GLU A C 1
ATOM 635 O O . GLU A 1 93 ? 4.842 4.166 8.541 1.00 85.19 93 GLU A O 1
ATOM 640 N N . ALA A 1 94 ? 5.594 2.158 9.207 1.00 86.69 94 ALA A N 1
ATOM 641 C CA . ALA A 1 94 ? 4.461 1.402 8.703 1.00 86.69 94 ALA A CA 1
ATOM 642 C C . ALA A 1 94 ? 3.806 0.597 9.826 1.00 86.69 94 ALA A C 1
ATOM 644 O O . ALA A 1 94 ? 4.403 -0.320 10.381 1.00 86.69 94 ALA A O 1
ATOM 645 N N . SER A 1 95 ? 2.543 0.884 10.119 1.00 88.25 95 SER A N 1
ATOM 646 C CA . SER A 1 95 ? 1.701 0.040 10.965 1.00 88.25 95 SER A CA 1
ATOM 647 C C . SER A 1 95 ? 0.669 -0.657 10.096 1.00 88.25 95 SER A C 1
ATOM 649 O O . SER A 1 95 ? -0.077 -0.010 9.365 1.00 88.25 95 SER A O 1
ATOM 651 N N . VAL A 1 96 ? 0.641 -1.982 10.127 1.00 85.19 96 VAL A N 1
ATOM 652 C CA . VAL A 1 96 ? -0.216 -2.800 9.277 1.00 85.19 96 VAL A CA 1
ATOM 653 C C . VAL A 1 96 ? -0.934 -3.821 10.134 1.00 85.19 96 VAL A C 1
ATOM 655 O O . VAL A 1 96 ? -0.311 -4.573 10.872 1.00 85.19 96 VAL A O 1
ATOM 658 N N . SER A 1 97 ? -2.254 -3.869 10.029 1.00 86.19 97 SER A N 1
ATOM 659 C CA . SER A 1 97 ? -3.083 -4.849 10.723 1.00 86.19 97 SER A CA 1
ATOM 660 C C . SER A 1 97 ? -3.986 -5.580 9.735 1.00 86.19 97 SER A C 1
ATOM 662 O O . SER A 1 97 ? -4.663 -4.960 8.919 1.00 86.19 97 SER A O 1
ATOM 664 N N . GLY A 1 98 ? -4.002 -6.908 9.806 1.00 84.06 98 GLY A N 1
ATOM 665 C CA . GLY A 1 98 ? -4.713 -7.786 8.882 1.00 84.06 98 GLY A CA 1
ATOM 666 C C . GLY A 1 98 ? -3.795 -8.560 7.933 1.00 84.06 98 GLY A C 1
ATOM 667 O O . GLY A 1 98 ? -2.568 -8.528 8.026 1.00 84.06 98 GLY A O 1
ATOM 668 N N . GLY A 1 99 ? -4.419 -9.310 7.020 1.00 83.50 99 GLY A N 1
ATOM 669 C CA . GLY A 1 99 ? -3.720 -10.150 6.048 1.00 83.50 99 GLY A CA 1
ATOM 670 C C . GLY A 1 99 ? -2.937 -9.319 5.033 1.00 83.50 99 GLY A C 1
ATOM 671 O O . GLY A 1 99 ? -3.553 -8.623 4.231 1.00 83.50 99 GLY A O 1
ATOM 672 N N . SER A 1 100 ? -1.609 -9.404 5.031 1.00 84.62 100 SER A N 1
ATOM 673 C CA . SER A 1 100 ? -0.749 -8.519 4.239 1.00 84.62 100 SER A CA 1
ATOM 674 C C . SER A 1 100 ? 0.234 -9.282 3.365 1.00 84.62 100 SER A C 1
ATOM 676 O O . SER A 1 100 ? 0.905 -10.197 3.829 1.00 84.62 100 SER A O 1
ATOM 678 N N . LEU A 1 101 ? 0.343 -8.879 2.100 1.00 86.00 101 LEU A N 1
ATOM 679 C CA . LEU A 1 101 ? 1.308 -9.400 1.139 1.00 86.00 101 LEU A CA 1
ATOM 680 C C . LEU A 1 101 ? 2.184 -8.261 0.615 1.00 86.00 101 LEU A C 1
ATOM 682 O O . LEU A 1 101 ? 1.688 -7.366 -0.071 1.00 86.00 101 LEU A O 1
ATOM 686 N N . PHE A 1 102 ? 3.480 -8.340 0.898 1.00 83.12 102 PHE A N 1
ATOM 687 C CA . PHE A 1 102 ? 4.519 -7.483 0.337 1.00 83.12 102 PHE A CA 1
ATOM 688 C C . PHE A 1 102 ? 5.322 -8.294 -0.671 1.00 83.12 102 PHE A C 1
ATOM 690 O O . PHE A 1 102 ? 5.948 -9.287 -0.313 1.00 83.12 102 PHE A O 1
ATOM 697 N N . GLY A 1 103 ? 5.284 -7.898 -1.938 1.00 80.75 103 GLY A N 1
ATOM 698 C CA . GLY A 1 103 ? 6.059 -8.507 -3.011 1.00 80.75 103 GLY A CA 1
ATOM 699 C C . GLY A 1 103 ? 6.833 -7.451 -3.789 1.00 80.75 103 GLY A C 1
ATOM 700 O O . GLY A 1 103 ? 6.344 -6.342 -3.993 1.00 80.75 103 GLY A O 1
ATOM 701 N N . GLY A 1 104 ? 8.033 -7.802 -4.247 1.00 83.31 104 GLY A N 1
ATOM 702 C CA . GLY A 1 104 ? 8.912 -6.893 -4.984 1.00 83.31 104 GLY A CA 1
ATOM 703 C C . GLY A 1 104 ? 10.042 -6.350 -4.113 1.00 83.31 104 GLY A C 1
ATOM 704 O O . GLY A 1 104 ? 10.662 -7.120 -3.384 1.00 83.31 104 GLY A O 1
ATOM 705 N N . ALA A 1 105 ? 10.330 -5.055 -4.232 1.00 83.75 105 ALA A N 1
ATOM 706 C CA . ALA A 1 105 ? 11.425 -4.386 -3.538 1.00 83.75 105 ALA A CA 1
ATOM 707 C C . ALA A 1 105 ? 10.873 -3.426 -2.476 1.00 83.75 105 ALA A C 1
ATOM 709 O O . ALA A 1 105 ? 10.488 -2.303 -2.790 1.00 83.75 105 ALA A O 1
ATOM 710 N N . ASN A 1 106 ? 10.791 -3.862 -1.223 1.00 85.06 106 ASN A N 1
ATOM 711 C CA . ASN A 1 106 ? 10.165 -3.068 -0.165 1.00 85.06 106 ASN A CA 1
ATOM 712 C C . ASN A 1 106 ? 11.212 -2.639 0.859 1.00 85.06 106 ASN A C 1
ATOM 714 O O . ASN A 1 106 ? 11.990 -3.470 1.306 1.00 85.06 106 ASN A O 1
ATOM 718 N N . SER A 1 107 ? 11.232 -1.373 1.257 1.00 86.75 107 SER A N 1
ATOM 719 C CA . SER A 1 107 ? 12.106 -0.883 2.319 1.00 86.75 107 SER A CA 1
ATOM 720 C C . SER A 1 107 ? 11.291 -0.170 3.387 1.00 86.75 107 SER A C 1
ATOM 722 O O . SER A 1 107 ? 10.519 0.723 3.054 1.00 86.75 107 SER A O 1
ATOM 724 N N . ALA A 1 108 ? 11.465 -0.520 4.657 1.00 84.69 108 ALA A N 1
ATOM 725 C CA . ALA A 1 108 ? 10.860 0.221 5.763 1.00 84.69 108 ALA A CA 1
ATOM 726 C C . ALA A 1 108 ? 11.885 0.520 6.859 1.00 84.69 108 ALA A C 1
ATOM 728 O O . ALA A 1 108 ? 12.708 -0.345 7.161 1.00 84.69 108 ALA A O 1
ATOM 729 N N . THR A 1 109 ? 11.860 1.714 7.462 1.00 87.44 109 THR A N 1
ATOM 730 C CA . THR A 1 109 ? 12.702 1.955 8.647 1.00 87.44 109 THR A CA 1
ATOM 731 C C . THR A 1 109 ? 12.125 1.250 9.862 1.00 87.44 109 THR A C 1
ATOM 733 O O . THR A 1 109 ? 12.855 0.507 10.506 1.00 87.44 109 THR A O 1
ATOM 736 N N . GLU A 1 110 ? 10.820 1.382 10.097 1.00 86.31 110 GLU A N 1
ATOM 737 C CA . GLU A 1 110 ? 10.101 0.694 11.169 1.00 86.31 110 GLU A CA 1
ATOM 738 C C . GLU A 1 110 ? 8.794 0.103 10.629 1.00 86.31 110 GLU A C 1
ATOM 740 O O . GLU A 1 110 ? 8.010 0.792 9.971 1.00 86.31 110 GLU A O 1
ATOM 745 N N . ALA A 1 111 ? 8.543 -1.181 10.891 1.00 85.44 111 ALA A N 1
ATOM 746 C CA . ALA A 1 111 ? 7.327 -1.853 10.443 1.00 85.44 111 ALA A CA 1
ATOM 747 C C . ALA A 1 111 ? 6.690 -2.701 11.548 1.00 85.44 111 ALA A C 1
ATOM 749 O O . ALA A 1 111 ? 7.254 -3.691 12.003 1.00 85.44 111 ALA A O 1
ATOM 750 N N . SER A 1 112 ? 5.465 -2.369 11.937 1.00 89.12 112 SER A N 1
ATOM 751 C CA . SER A 1 112 ? 4.652 -3.179 12.843 1.00 89.12 112 SER A CA 1
ATOM 752 C C . SER A 1 112 ? 3.558 -3.890 12.057 1.00 89.12 112 SER A C 1
ATOM 754 O O . SER A 1 112 ? 2.658 -3.239 11.536 1.00 89.12 112 SER A O 1
ATOM 756 N N . LEU A 1 113 ? 3.627 -5.216 11.948 1.00 85.44 113 LEU A N 1
ATOM 757 C CA . LEU A 1 113 ? 2.655 -6.035 11.231 1.00 85.44 113 LEU A CA 1
ATOM 758 C C . LEU A 1 113 ? 1.907 -6.950 12.203 1.00 85.44 113 LEU A C 1
ATOM 760 O O . LEU A 1 113 ? 2.500 -7.819 12.837 1.00 85.44 113 LEU A O 1
ATOM 764 N N . PHE A 1 114 ? 0.590 -6.799 12.277 1.00 85.88 114 PHE A N 1
ATOM 765 C CA . PHE A 1 114 ? -0.300 -7.602 13.108 1.00 85.88 114 PHE A CA 1
ATOM 766 C C . PHE A 1 114 ? -1.215 -8.454 12.225 1.00 85.88 114 PHE A C 1
ATOM 768 O O . PHE A 1 114 ? -2.039 -7.932 11.481 1.00 85.88 114 PHE A O 1
ATOM 775 N N . GLY A 1 115 ? -1.114 -9.773 12.326 1.00 84.88 115 GLY A N 1
ATOM 776 C CA . GLY A 1 115 ? -1.872 -10.744 11.548 1.00 84.88 115 GLY A CA 1
ATOM 777 C C . GLY A 1 115 ? -1.012 -11.508 10.543 1.00 84.88 115 GLY A C 1
ATOM 778 O O . GLY A 1 115 ? 0.216 -11.529 10.609 1.00 84.88 115 GLY A O 1
ATOM 779 N N . LYS A 1 116 ? -1.688 -12.178 9.607 1.00 86.44 116 LYS A N 1
ATOM 780 C CA . LYS A 1 116 ? -1.046 -13.030 8.601 1.00 86.44 116 LYS A CA 1
ATOM 781 C C . LYS A 1 116 ? -0.257 -12.176 7.612 1.00 86.44 116 LYS A C 1
ATOM 783 O O . LYS A 1 116 ? -0.858 -11.449 6.829 1.00 86.44 116 LYS A O 1
ATOM 788 N N . SER A 1 117 ? 1.063 -12.281 7.622 1.00 84.81 117 SER A N 1
ATOM 789 C CA . SER A 1 117 ? 1.942 -11.458 6.792 1.00 84.81 117 SER A CA 1
ATOM 790 C C . SER A 1 117 ? 2.836 -12.323 5.914 1.00 84.81 117 SER A C 1
ATOM 792 O O . SER A 1 117 ? 3.524 -13.214 6.402 1.00 84.81 117 SER A O 1
ATOM 794 N N . LEU A 1 118 ? 2.845 -12.053 4.612 1.00 86.31 118 LEU A N 1
ATOM 795 C CA . LEU A 1 118 ? 3.744 -12.661 3.640 1.00 86.31 118 LEU A CA 1
ATOM 796 C C . LEU A 1 118 ? 4.644 -11.572 3.062 1.00 86.31 118 LEU A C 1
ATOM 798 O O . LEU A 1 118 ? 4.175 -10.657 2.390 1.00 86.31 118 LEU A O 1
ATOM 802 N N . ILE A 1 119 ? 5.939 -11.679 3.334 1.00 82.94 119 ILE A N 1
ATOM 803 C CA . ILE A 1 119 ? 6.966 -10.768 2.837 1.00 82.94 119 ILE A CA 1
ATOM 804 C C . ILE A 1 119 ? 7.840 -11.548 1.867 1.00 82.94 119 ILE A C 1
ATOM 806 O O . ILE A 1 119 ? 8.491 -12.517 2.248 1.00 82.94 119 ILE A O 1
ATOM 810 N N . GLY A 1 120 ? 7.818 -11.143 0.605 1.00 81.06 120 GLY A N 1
ATOM 811 C CA . GLY A 1 120 ? 8.557 -11.758 -0.485 1.00 81.06 120 GLY A CA 1
ATOM 812 C C . GLY A 1 120 ? 9.363 -10.738 -1.288 1.00 81.06 120 GLY A C 1
ATOM 813 O O . GLY A 1 120 ? 9.097 -9.536 -1.261 1.00 81.06 120 GLY A O 1
ATOM 814 N N . GLY A 1 121 ? 10.329 -11.240 -2.055 1.00 81.31 121 GLY A N 1
ATOM 815 C CA . GLY A 1 121 ? 11.197 -10.423 -2.905 1.00 81.31 121 GLY A CA 1
ATOM 816 C C . GLY A 1 121 ? 12.408 -9.855 -2.160 1.00 81.31 121 GLY A C 1
ATOM 817 O O . GLY A 1 121 ? 12.913 -10.486 -1.233 1.00 81.31 121 GLY A O 1
ATOM 818 N N . ALA A 1 122 ? 12.890 -8.696 -2.606 1.00 83.75 122 ALA A N 1
ATOM 819 C CA . ALA A 1 122 ? 14.013 -7.969 -2.020 1.00 83.75 122 ALA A CA 1
ATOM 820 C C . ALA A 1 122 ? 13.487 -6.968 -0.980 1.00 83.75 122 ALA A C 1
ATOM 822 O O . ALA A 1 122 ? 13.298 -5.792 -1.283 1.00 83.75 122 ALA A O 1
ATOM 823 N N . SER A 1 123 ? 13.157 -7.448 0.220 1.00 82.00 123 SER A N 1
ATOM 824 C CA . SER A 1 123 ? 12.549 -6.608 1.260 1.00 82.00 123 SER A CA 1
ATOM 825 C C . SER A 1 123 ? 13.529 -6.318 2.396 1.00 82.00 123 SER A C 1
ATOM 827 O O . SER A 1 123 ? 14.001 -7.252 3.031 1.00 82.00 123 SER A O 1
ATOM 829 N N . THR A 1 124 ? 13.794 -5.046 2.683 1.00 83.94 124 THR A N 1
ATOM 830 C CA . THR A 1 124 ? 14.679 -4.589 3.762 1.00 83.94 124 THR A CA 1
ATOM 831 C C . THR A 1 124 ? 13.863 -3.867 4.824 1.00 83.94 124 THR A C 1
ATOM 833 O O . THR A 1 124 ? 13.199 -2.878 4.533 1.00 83.94 124 THR A O 1
ATOM 836 N N . VAL A 1 125 ? 13.907 -4.312 6.073 1.00 82.06 125 VAL A N 1
ATOM 837 C CA . VAL A 1 125 ? 13.253 -3.600 7.178 1.00 82.06 125 VAL A CA 1
ATOM 838 C C . VAL A 1 125 ? 14.261 -3.335 8.288 1.00 82.06 125 VAL A C 1
ATOM 840 O O . VAL A 1 125 ? 14.957 -4.257 8.705 1.00 82.06 125 VAL A O 1
ATOM 843 N N . GLY A 1 126 ? 14.365 -2.091 8.754 1.00 83.31 126 GLY A N 1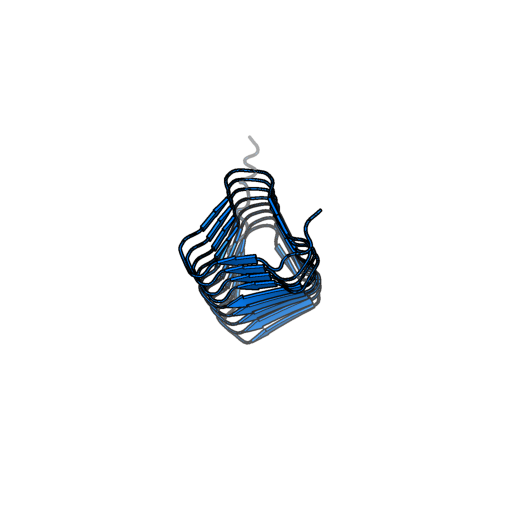
ATOM 844 C CA . GLY A 1 126 ? 15.269 -1.700 9.839 1.00 83.31 126 GLY A CA 1
ATOM 845 C C . GLY A 1 126 ? 14.861 -2.331 11.170 1.00 83.31 126 GLY A C 1
ATOM 846 O O . GLY A 1 126 ? 15.492 -3.287 11.627 1.00 83.31 126 GLY A O 1
ATOM 847 N N . GLY A 1 127 ? 13.794 -1.817 11.773 1.00 85.25 127 GLY A N 1
ATOM 848 C CA . GLY A 1 127 ? 13.105 -2.392 12.921 1.00 85.25 127 GLY A CA 1
ATOM 849 C C . GLY A 1 127 ? 11.748 -2.962 12.521 1.00 85.25 127 GLY A C 1
ATOM 850 O O . GLY A 1 127 ? 11.026 -2.400 11.697 1.00 85.25 127 GLY A O 1
ATOM 851 N N . ALA A 1 128 ? 11.406 -4.138 13.039 1.00 84.06 128 ALA A N 1
ATOM 852 C CA . ALA A 1 128 ? 10.146 -4.776 12.700 1.00 84.06 128 ALA A CA 1
ATOM 853 C C . ALA A 1 128 ? 9.530 -5.523 13.876 1.00 84.06 128 ALA A C 1
ATOM 855 O O . ALA A 1 128 ? 10.190 -6.325 14.531 1.00 84.06 128 ALA A O 1
ATOM 856 N N . SER A 1 129 ? 8.237 -5.327 14.097 1.00 87.19 129 SER A N 1
ATOM 857 C CA . SER A 1 129 ? 7.457 -6.100 15.059 1.00 87.19 129 SER A CA 1
ATOM 858 C C . SER A 1 129 ? 6.374 -6.870 14.326 1.00 87.19 129 SER A C 1
ATOM 860 O O . SER A 1 129 ? 5.479 -6.279 13.734 1.00 87.19 129 SER A O 1
ATOM 862 N N . PHE A 1 130 ? 6.444 -8.195 14.357 1.00 83.88 130 PHE A N 1
ATOM 863 C CA . PHE A 1 130 ? 5.457 -9.068 13.737 1.00 83.88 130 PHE A CA 1
ATOM 864 C C . PHE A 1 130 ? 4.656 -9.779 14.818 1.00 83.88 130 PHE A C 1
ATOM 866 O O . PHE A 1 130 ? 5.227 -10.423 15.694 1.00 83.88 130 PHE A O 1
ATOM 873 N N . SER A 1 131 ? 3.335 -9.710 14.744 1.00 85.94 131 SER A N 1
ATOM 874 C CA . SER A 1 131 ? 2.441 -10.460 15.618 1.00 85.94 131 SER A CA 1
ATOM 875 C C . SER A 1 131 ? 1.539 -11.351 14.774 1.00 85.94 131 SER A C 1
ATOM 877 O O . SER A 1 131 ? 0.814 -10.851 13.924 1.00 85.94 131 SER A O 1
ATOM 879 N N . GLY A 1 132 ? 1.579 -12.666 14.983 1.00 83.00 132 GLY A N 1
ATOM 880 C CA . GLY A 1 132 ? 0.837 -13.649 14.189 1.00 83.00 132 GLY A CA 1
ATOM 881 C C . GLY A 1 132 ? 1.696 -14.416 13.179 1.00 83.00 132 GLY A C 1
ATOM 882 O O . GLY A 1 132 ? 2.917 -14.506 13.307 1.00 83.00 132 GLY A O 1
ATOM 883 N N . GLU A 1 133 ? 1.046 -15.038 12.194 1.00 83.62 133 GLU A N 1
ATOM 884 C CA . GLU A 1 133 ? 1.727 -15.882 11.207 1.00 83.62 133 GLU A CA 1
ATOM 885 C C . GLU A 1 133 ? 2.519 -15.029 10.216 1.00 83.62 133 GLU A C 1
ATOM 887 O O . GLU A 1 133 ? 1.939 -14.260 9.451 1.00 83.62 133 GLU A O 1
ATOM 892 N N . SER A 1 134 ? 3.841 -15.181 10.208 1.00 83.12 134 SER A N 1
ATOM 893 C CA . SER A 1 134 ? 4.726 -14.427 9.317 1.00 83.12 134 SER A CA 1
ATOM 894 C C . SER A 1 134 ? 5.539 -15.363 8.434 1.00 83.12 134 SER A C 1
ATOM 896 O O . SER A 1 134 ? 6.303 -16.200 8.927 1.00 83.12 134 SER A O 1
ATOM 898 N N . LEU A 1 135 ? 5.377 -15.208 7.122 1.00 84.12 135 LEU A N 1
ATOM 899 C CA . LEU A 1 135 ? 6.082 -15.959 6.096 1.00 84.12 135 LEU A CA 1
ATOM 900 C C . LEU A 1 135 ? 7.056 -15.040 5.360 1.00 84.12 135 LEU A C 1
ATOM 902 O O . LEU A 1 135 ? 6.644 -14.072 4.726 1.00 84.12 135 LEU A O 1
ATOM 906 N N . PHE A 1 136 ? 8.345 -15.362 5.430 1.00 80.12 136 PHE A N 1
ATOM 907 C CA . PHE A 1 136 ? 9.395 -14.631 4.719 1.00 80.12 136 PHE A CA 1
ATOM 908 C C . PHE A 1 136 ? 9.913 -15.466 3.546 1.00 80.12 136 PHE A C 1
ATOM 910 O O . PHE A 1 136 ? 10.268 -16.633 3.726 1.00 80.12 136 PHE A O 1
ATOM 917 N N . GLY A 1 137 ? 9.986 -14.865 2.363 1.00 79.44 137 GLY A N 1
ATOM 918 C CA . GLY A 1 137 ? 10.545 -15.449 1.147 1.00 79.44 137 GLY A CA 1
ATOM 919 C C . GLY A 1 137 ? 11.459 -14.466 0.409 1.00 79.44 137 GLY A C 1
ATOM 920 O O . GLY A 1 137 ? 11.427 -13.259 0.647 1.00 79.44 137 GLY A O 1
ATOM 921 N N . GLY A 1 138 ? 12.284 -14.983 -0.503 1.00 76.62 138 GLY A N 1
ATOM 922 C CA . GLY A 1 138 ? 13.229 -14.173 -1.282 1.00 76.62 138 GLY A CA 1
ATOM 923 C C . GLY A 1 138 ? 14.388 -13.586 -0.462 1.00 76.62 138 GLY A C 1
ATOM 924 O O . GLY A 1 138 ? 14.684 -14.034 0.649 1.00 76.62 138 GLY A O 1
ATOM 925 N N . ALA A 1 139 ? 15.053 -12.578 -1.029 1.00 76.75 139 ALA A N 1
ATOM 926 C CA . ALA A 1 139 ? 16.149 -11.836 -0.408 1.00 76.75 139 ALA A CA 1
ATOM 927 C C . ALA A 1 139 ? 15.614 -10.799 0.598 1.00 76.75 139 ALA A C 1
ATOM 929 O O . ALA A 1 139 ? 15.706 -9.595 0.379 1.00 76.75 139 ALA A O 1
ATOM 930 N N . SER A 1 140 ? 15.012 -11.271 1.692 1.00 75.31 140 SER A N 1
ATOM 931 C CA . SER A 1 140 ? 14.499 -10.397 2.752 1.00 75.31 140 SER A CA 1
ATOM 932 C C . SER A 1 140 ? 15.521 -10.218 3.880 1.00 75.31 140 SER A C 1
ATOM 934 O O . SER A 1 140 ? 15.979 -11.207 4.459 1.00 75.31 140 SER A O 1
ATOM 936 N N . THR A 1 141 ? 15.837 -8.971 4.226 1.00 78.88 141 THR A N 1
ATOM 937 C CA . THR A 1 141 ? 16.653 -8.578 5.379 1.00 78.88 141 THR A CA 1
ATOM 938 C C . THR A 1 141 ? 15.779 -7.835 6.384 1.00 78.88 141 THR A C 1
ATOM 940 O O . THR A 1 141 ? 15.038 -6.916 6.051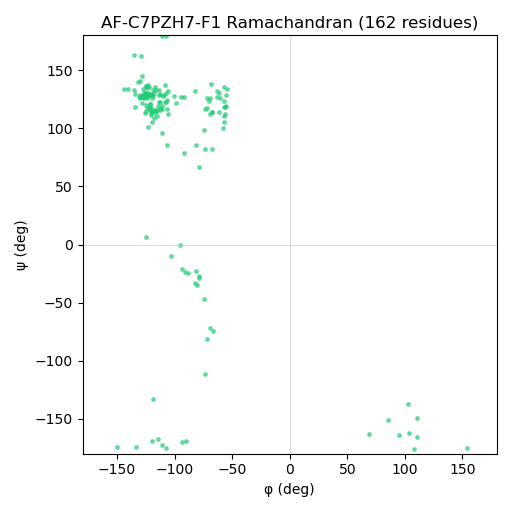 1.00 78.88 141 THR A O 1
ATOM 943 N N . VAL A 1 142 ? 15.833 -8.255 7.643 1.00 77.69 142 VAL A N 1
ATOM 944 C CA . VAL A 1 142 ? 15.170 -7.555 8.744 1.00 77.69 142 VAL A CA 1
ATOM 945 C C . VAL A 1 142 ? 16.230 -7.332 9.809 1.00 77.69 142 VAL A C 1
ATOM 947 O O . VAL A 1 142 ? 16.912 -8.289 10.172 1.00 77.69 142 VAL A O 1
ATOM 950 N N . GLY A 1 143 ? 16.406 -6.090 10.252 1.00 80.81 143 GLY A N 1
ATOM 951 C CA . GLY A 1 143 ? 17.336 -5.729 11.314 1.00 80.81 143 GLY A CA 1
ATOM 952 C C . GLY A 1 143 ? 16.804 -6.161 12.679 1.00 80.81 143 GLY A C 1
ATOM 953 O O . GLY A 1 143 ? 16.730 -7.352 12.981 1.00 80.81 143 GLY A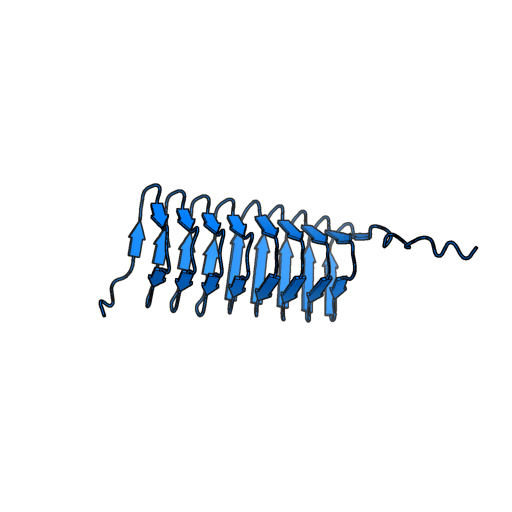 O 1
ATOM 954 N N . LYS A 1 144 ? 16.434 -5.205 13.535 1.00 80.06 144 LYS A N 1
ATOM 955 C CA . LYS A 1 144 ? 15.886 -5.511 14.864 1.00 80.06 144 LYS A CA 1
ATOM 956 C C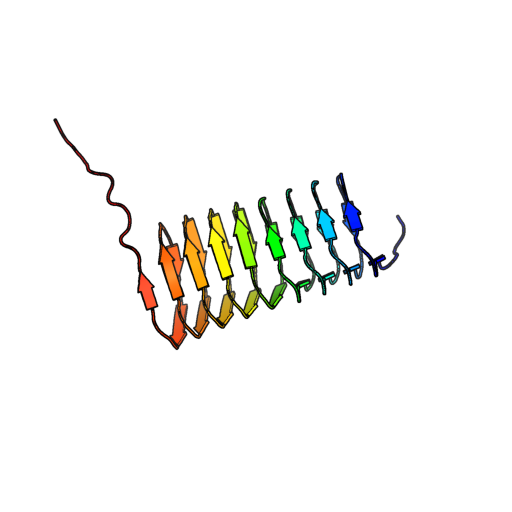 . LYS A 1 144 ? 14.451 -6.017 14.727 1.00 80.06 144 LYS A C 1
ATOM 958 O O . LYS A 1 144 ? 13.525 -5.228 14.583 1.00 80.06 144 LYS A O 1
ATOM 963 N N . ALA A 1 145 ? 14.275 -7.335 14.763 1.00 79.12 145 ALA A N 1
ATOM 964 C CA . ALA A 1 145 ? 12.974 -7.974 14.600 1.00 79.12 145 ALA A CA 1
ATOM 965 C C . ALA A 1 145 ? 12.457 -8.589 15.908 1.00 79.12 145 ALA A C 1
ATOM 967 O O . ALA A 1 145 ? 13.132 -9.433 16.497 1.00 79.12 145 ALA A O 1
ATOM 968 N N . SER A 1 146 ? 11.227 -8.260 16.291 1.00 82.19 146 SER A N 1
ATOM 969 C CA . SER A 1 146 ? 10.472 -8.923 17.358 1.00 82.19 146 SER A CA 1
ATOM 970 C C . SER A 1 146 ? 9.310 -9.691 16.734 1.00 82.19 146 SER A C 1
ATOM 972 O O . SER A 1 146 ? 8.435 -9.088 16.121 1.00 82.19 146 SER A O 1
ATOM 974 N N . ILE A 1 147 ? 9.286 -11.021 16.849 1.00 78.19 147 ILE A N 1
ATOM 975 C CA . ILE A 1 147 ? 8.220 -11.855 16.268 1.00 78.19 147 ILE A CA 1
ATOM 976 C C . ILE A 1 147 ? 7.478 -12.569 17.396 1.00 78.19 147 ILE A C 1
ATOM 978 O O . ILE A 1 147 ? 8.038 -13.438 18.057 1.00 78.19 147 ILE A O 1
ATOM 982 N N . SER A 1 148 ? 6.210 -12.218 17.588 1.00 77.19 148 SER A N 1
ATOM 983 C CA . SER A 1 148 ? 5.274 -12.871 18.503 1.00 77.19 148 SER A CA 1
ATOM 984 C C . SER A 1 148 ? 4.263 -13.681 17.686 1.00 77.19 148 SER A C 1
ATOM 986 O O . SER A 1 148 ? 3.207 -13.184 17.294 1.00 77.19 148 SER A O 1
ATOM 988 N N . GLY A 1 149 ? 4.618 -14.919 17.332 1.00 72.62 149 GLY A N 1
ATOM 989 C CA . GLY A 1 149 ? 3.768 -15.799 16.524 1.00 72.62 149 GLY A CA 1
ATOM 990 C C . GLY A 1 149 ? 4.540 -16.855 15.734 1.00 72.62 149 GLY A C 1
ATOM 991 O O . GLY A 1 149 ? 5.757 -16.992 15.856 1.00 72.62 149 GLY A O 1
ATOM 992 N N . ALA A 1 150 ? 3.824 -17.620 14.907 1.00 70.31 150 ALA A N 1
ATOM 993 C CA . ALA A 1 150 ? 4.431 -18.649 14.073 1.00 70.31 150 ALA A CA 1
ATOM 994 C C . ALA A 1 150 ? 5.231 -18.015 12.923 1.00 70.31 150 ALA A C 1
ATOM 996 O O . ALA A 1 150 ? 4.675 -17.353 12.043 1.00 70.31 150 ALA A O 1
ATOM 997 N N . ARG A 1 151 ? 6.544 -18.257 12.903 1.00 74.81 151 ARG A N 1
ATOM 998 C CA . ARG A 1 151 ? 7.431 -17.833 11.817 1.00 74.81 151 ARG A CA 1
ATOM 999 C C . ARG A 1 151 ? 7.717 -19.003 10.886 1.00 74.81 151 ARG A C 1
ATOM 1001 O O . ARG A 1 151 ? 8.195 -20.044 11.327 1.00 74.81 151 ARG A O 1
ATOM 1008 N N . ARG A 1 152 ? 7.502 -18.816 9.585 1.00 71.06 152 ARG A N 1
ATOM 1009 C CA . ARG A 1 152 ? 7.974 -19.744 8.550 1.00 71.06 152 ARG A CA 1
ATOM 1010 C C . ARG A 1 152 ? 8.846 -18.976 7.561 1.00 71.06 152 ARG A C 1
ATOM 1012 O O . ARG A 1 152 ? 8.547 -17.845 7.193 1.00 71.06 152 ARG A O 1
ATOM 1019 N N . ARG A 1 153 ? 9.964 -19.567 7.151 1.00 68.75 153 ARG A N 1
ATOM 1020 C CA . ARG A 1 153 ? 10.812 -19.033 6.082 1.00 68.75 153 ARG A CA 1
ATOM 1021 C C . ARG A 1 153 ? 10.714 -20.013 4.925 1.00 68.75 153 ARG A C 1
ATOM 1023 O O . ARG A 1 153 ? 10.981 -21.194 5.130 1.00 68.75 153 ARG A O 1
ATOM 1030 N N . LEU A 1 154 ? 10.291 -19.551 3.751 1.00 59.88 154 LEU A N 1
ATOM 1031 C CA . LEU A 1 154 ? 10.415 -20.380 2.556 1.00 59.88 154 LEU A CA 1
ATOM 1032 C C . LEU A 1 154 ? 11.908 -20.504 2.232 1.00 59.88 154 LEU A C 1
ATOM 1034 O O . LEU A 1 154 ? 12.626 -19.504 2.359 1.00 59.88 154 LEU A O 1
ATOM 1038 N N . PRO A 1 155 ? 12.394 -21.695 1.846 1.00 51.12 155 PRO A N 1
ATOM 1039 C CA . PRO A 1 155 ? 13.750 -21.814 1.337 1.00 51.12 155 PRO A CA 1
ATOM 1040 C C . PRO A 1 155 ? 13.915 -20.821 0.183 1.00 51.12 155 PRO A C 1
ATOM 1042 O O . PRO A 1 155 ? 13.035 -20.696 -0.674 1.00 51.12 155 PRO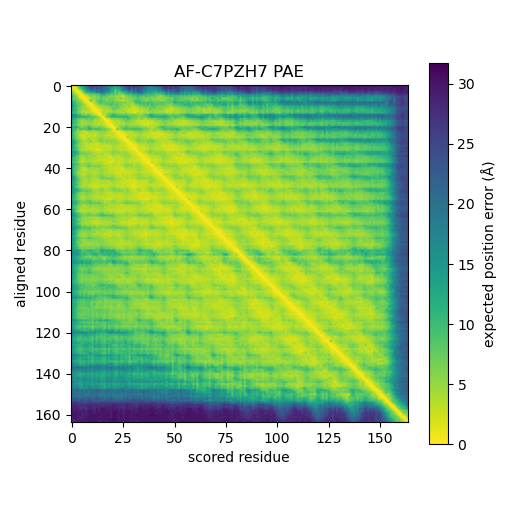 A O 1
ATOM 1045 N N . ALA A 1 156 ? 15.018 -20.069 0.189 1.00 48.75 156 ALA A N 1
ATOM 1046 C CA . ALA A 1 156 ? 15.435 -19.367 -1.014 1.00 48.75 156 ALA A CA 1
ATOM 1047 C C . ALA A 1 156 ? 15.541 -20.436 -2.103 1.00 48.75 156 ALA A C 1
ATOM 1049 O O . ALA A 1 156 ? 16.148 -21.478 -1.860 1.00 48.75 156 ALA A O 1
ATOM 1050 N N . ALA A 1 157 ? 14.903 -20.224 -3.253 1.00 39.78 157 ALA A N 1
ATOM 1051 C CA . ALA A 1 157 ? 15.150 -21.078 -4.400 1.00 39.78 157 ALA A CA 1
ATOM 1052 C C . ALA A 1 157 ? 16.652 -20.977 -4.696 1.00 39.78 157 ALA A C 1
ATOM 1054 O O . ALA A 1 157 ? 17.111 -19.965 -5.224 1.00 39.78 157 ALA A O 1
ATOM 1055 N N . CYS A 1 158 ? 17.429 -21.972 -4.260 1.00 31.08 158 CYS A N 1
ATOM 1056 C CA . CYS A 1 158 ? 18.768 -22.183 -4.772 1.00 31.08 158 CYS A CA 1
ATOM 1057 C C . CYS A 1 158 ? 18.587 -22.355 -6.275 1.00 31.08 158 CYS A C 1
ATOM 1059 O O . CYS A 1 158 ? 17.993 -23.338 -6.711 1.00 31.08 158 CYS A O 1
ATOM 1061 N N . GLY A 1 159 ? 19.045 -21.373 -7.052 1.00 34.69 159 GLY A N 1
ATOM 1062 C CA . GLY A 1 159 ? 19.339 -21.619 -8.451 1.00 34.69 159 GLY A CA 1
ATOM 1063 C C . GLY A 1 159 ? 20.314 -22.785 -8.485 1.00 34.69 159 GLY A C 1
ATOM 1064 O O . GLY A 1 159 ? 21.375 -22.722 -7.862 1.00 34.69 159 GLY A O 1
ATOM 1065 N N . GLU A 1 160 ? 19.908 -23.872 -9.127 1.00 33.06 160 GLU A N 1
ATOM 1066 C CA . GLU A 1 160 ? 20.784 -24.991 -9.421 1.00 33.06 160 GLU A CA 1
ATOM 1067 C C . GLU A 1 160 ? 21.966 -24.458 -10.235 1.00 33.06 160 GLU A C 1
ATOM 1069 O O . GLU A 1 160 ? 21.846 -24.129 -11.415 1.00 33.06 160 GLU A O 1
ATOM 1074 N N . GLY A 1 161 ? 23.122 -24.347 -9.584 1.00 34.22 161 GLY A N 1
ATOM 1075 C CA . GLY A 1 161 ? 24.407 -24.301 -10.259 1.00 34.22 161 GLY A CA 1
ATOM 1076 C C . GLY A 1 161 ? 24.663 -25.664 -10.889 1.00 34.22 161 GLY A C 1
ATOM 1077 O O . GLY A 1 161 ? 25.340 -26.502 -10.303 1.00 34.22 161 GLY A O 1
ATOM 1078 N N . GLY A 1 162 ? 24.084 -25.900 -12.063 1.00 30.80 162 GLY A N 1
ATOM 1079 C CA . GLY A 1 162 ? 24.459 -27.000 -12.938 1.00 30.80 162 GLY A CA 1
ATOM 1080 C C . GLY A 1 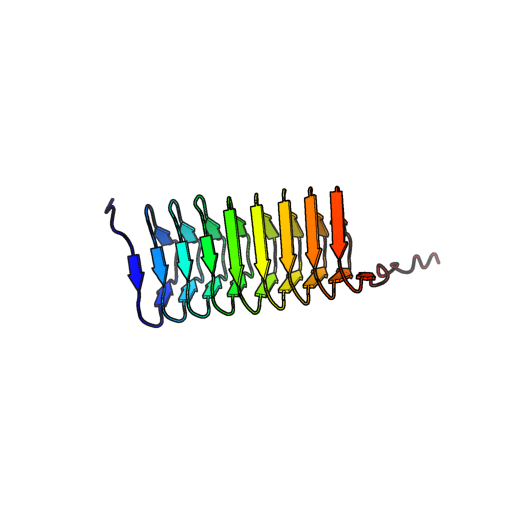162 ? 25.699 -26.612 -13.732 1.00 30.80 162 GLY A C 1
ATOM 1081 O O . GLY A 1 162 ? 25.582 -26.121 -14.850 1.00 30.80 162 GLY A O 1
ATOM 1082 N N . SER A 1 163 ? 26.885 -26.814 -13.159 1.00 36.44 163 SER A N 1
ATOM 1083 C CA . SER A 1 163 ? 28.115 -26.889 -13.947 1.00 36.44 163 SER A CA 1
ATOM 1084 C C . SER A 1 163 ? 28.068 -28.160 -14.802 1.00 36.44 163 SER A C 1
ATOM 1086 O O . SER A 1 163 ? 28.081 -29.269 -14.258 1.00 36.44 163 SER A O 1
ATOM 1088 N N . ARG A 1 164 ? 28.010 -28.002 -16.123 1.00 38.00 164 ARG A N 1
ATOM 1089 C CA . ARG A 1 164 ? 28.524 -28.972 -17.093 1.00 38.00 164 ARG A CA 1
ATOM 1090 C C . ARG A 1 164 ? 29.574 -28.279 -17.938 1.00 38.00 164 ARG A C 1
ATOM 1092 O O . ARG A 1 164 ? 29.342 -27.094 -18.264 1.00 38.00 164 ARG A O 1
#

Nearest PDB structures (foldseek):
  7muc-assembly1_AM  TM=2.555E-01  e=6.020E+00  Legionella pneumophila

Secondary structure (DSSP, 8-state):
-----EEE-S-EEE-S-EEE-S-EEE-S-EEE-S-EEE-S-EEE-S-EEE-S-EEE-S-EEE-S-EEE-S-EEEEEEEEES-EEEEEEEEEEEEEEESSEEEEEEEEEEEEEEES-EEE-SEEEEEEEEEES-EEE-SS-EEEEEEEES-EEEPPP--------

Radius of gyration: 16.83 Å; Cα contacts (8 Å, |Δi|>4): 506; chains: 1; bounding box: 47×56×36 Å

Sequence (164 aa):
MSRRSVLCGGASRFGSASRFGEASRFGGASRFSGASEFGGASFSGGASRFGGASRFGGASRFGGASRFSGASEFGEVSLFGGRLVGGASTAGEASVSGGSLFGGANSATEASLFGKSLIGGASTVGGASFSGESLFGGASTVGKASISGARRRLPAACGEGGSR

Organism: Catenulispora acidiphila (strain DSM 44928 / JCM 14897 / NBRC 102108 / NRRL B-24433 / ID139908) (NCBI:txid479433)

Solvent-accessible surface area (backbone atoms only — not comparable to full-atom values): 7584 Å² total; per-residue (Å²): 131,87,92,58,67,44,78,38,74,51,75,42,78,42,81,46,80,43,80,42,74,42,46,36,39,32,51,22,41,35,38,32,58,22,40,34,39,30,54,20,40,34,40,29,52,22,41,36,38,35,54,24,42,32,39,30,65,22,54,31,38,33,54,22,45,34,37,39,54,22,45,31,40,31,40,34,36,40,40,30,41,45,37,40,39,34,35,39,35,40,31,39,41,35,41,37,35,38,45,34,37,40,36,36,40,35,38,28,49,32,36,39,39,38,36,44,33,38,42,30,32,48,25,42,31,42,33,35,38,39,33,37,43,37,37,42,29,59,65,56,47,68,58,59,66,47,75,56,55,58,76,47,68,54,78,63,82,73,75,80,83,76,86,127